Protein AF-A0A7S2WYH9-F1 (afdb_monomer_lite)

Foldseek 3Di:
DVQCCCCVVPVDHPPVVVVVVCCCVPPPVNLDDDDPPDDPCVPNVVFDWCCVNPVPCLQQVLLVCCVVCLPCPVPDPDDRSFWWKDFPNDIAGCSHPVRVVQAADPNGGPPVGIGTDTDDGDPDD

Secondary structure (DSSP, 8-state):
-HHHHHHHHHSS--HHHHHHHHHHHH-TTT---PPTTSSSHHHH-TT--HHHHSTTTHHHHHHHHHHH-TT-TT--SSTT---EEEETTEEEETTSHHHHHHHEETTEE-TTT-EEPPPPPPPP-

pLDDT: mean 89.01, std 10.35, range [35.34, 98.12]

Sequence (125 aa):
NLEDFVLYSTGRRNAAFQGIMNFFRTSDKCKARLHFGKAGWIEHGQCFDGATEYPDSWCDFGCAAHELDPTRKFESTVDFWQFTARRDGKDHDILTPRGHHACCTRHGFKHDKCQCVPRKPCSSA

Organism: NCBI:txid1764295

Radius of gyration: 17.36 Å; chains: 1; bounding box: 42×29×43 Å

Structure (mmCIF, N/CA/C/O backbone):
data_AF-A0A7S2WYH9-F1
#
_entry.id   AF-A0A7S2WYH9-F1
#
loop_
_atom_site.group_PDB
_atom_site.id
_atom_site.type_symbol
_atom_site.label_atom_id
_atom_site.label_alt_id
_atom_site.label_comp_id
_atom_site.label_asym_id
_atom_site.label_entity_id
_atom_site.label_seq_id
_atom_site.pdbx_PDB_ins_code
_atom_site.Cartn_x
_atom_site.Cartn_y
_atom_site.Cartn_z
_atom_site.occupancy
_atom_site.B_iso_or_equiv
_atom_site.auth_seq_id
_atom_site.auth_comp_id
_atom_site.auth_asym_id
_atom_site.auth_atom_id
_atom_site.pdbx_PDB_model_num
ATOM 1 N N . ASN A 1 1 ? -20.806 3.794 10.656 1.00 64.25 1 ASN A N 1
ATOM 2 C CA . ASN A 1 1 ? -20.138 2.668 11.329 1.00 64.25 1 ASN A CA 1
ATOM 3 C C . ASN A 1 1 ? -20.580 2.644 12.791 1.00 64.25 1 ASN A C 1
ATOM 5 O O . ASN A 1 1 ? -20.525 3.678 13.446 1.00 64.25 1 ASN A O 1
ATOM 9 N N . LEU A 1 2 ? -21.146 1.520 13.253 1.00 66.06 2 LEU A N 1
ATOM 10 C CA . LEU A 1 2 ? -21.709 1.313 14.609 1.00 66.06 2 LEU A CA 1
ATOM 11 C C . LEU A 1 2 ? -20.669 1.507 15.724 1.00 66.06 2 LEU A C 1
ATOM 13 O O . LEU A 1 2 ? -20.986 1.781 16.874 1.00 66.06 2 LEU A O 1
ATOM 17 N N . GLU A 1 3 ? -19.410 1.357 15.376 1.00 68.25 3 GLU A N 1
ATOM 18 C CA . GLU A 1 3 ? -18.262 1.426 16.252 1.00 68.25 3 GLU A CA 1
ATOM 19 C C . GLU A 1 3 ? -17.784 2.864 16.495 1.00 68.25 3 GLU A C 1
ATOM 21 O O . GLU A 1 3 ? -17.310 3.171 17.590 1.00 68.25 3 GLU A O 1
ATOM 26 N N . ASP A 1 4 ? -18.035 3.768 15.543 1.00 72.56 4 ASP A N 1
ATOM 27 C CA . ASP A 1 4 ? -17.844 5.209 15.732 1.00 72.56 4 ASP A CA 1
ATOM 28 C C . ASP A 1 4 ? -19.050 5.855 16.428 1.00 72.56 4 ASP A C 1
ATOM 30 O O . ASP A 1 4 ? -18.934 6.940 16.992 1.00 72.56 4 ASP A O 1
ATOM 34 N N . PHE A 1 5 ? -20.212 5.189 16.441 1.00 80.81 5 PHE A N 1
ATOM 35 C CA . PHE A 1 5 ? -21.411 5.700 17.112 1.00 80.81 5 PHE A CA 1
ATOM 36 C C . PHE A 1 5 ? -21.148 6.010 18.589 1.00 80.81 5 PHE A C 1
ATOM 38 O O . PHE A 1 5 ? -21.588 7.048 19.072 1.00 80.81 5 PHE A O 1
ATOM 45 N N . VAL A 1 6 ? -20.398 5.164 19.303 1.00 84.56 6 VAL A N 1
ATOM 46 C CA . VAL A 1 6 ? -20.045 5.416 20.714 1.00 84.56 6 VAL A CA 1
ATOM 47 C C . VAL A 1 6 ? -19.204 6.686 20.843 1.00 84.56 6 VAL A C 1
ATOM 49 O O . VAL A 1 6 ? -19.480 7.513 21.712 1.00 84.56 6 VAL A O 1
ATOM 52 N N . LEU A 1 7 ? -18.239 6.885 19.939 1.00 83.62 7 LEU A N 1
ATOM 53 C CA . LEU A 1 7 ? -17.415 8.092 19.907 1.00 83.62 7 LEU A CA 1
ATOM 54 C C . LEU A 1 7 ? -18.264 9.338 19.660 1.00 83.62 7 LEU A C 1
ATOM 56 O O . LEU A 1 7 ? -18.174 10.292 20.427 1.00 83.62 7 LEU A O 1
ATOM 60 N N . TYR A 1 8 ? -19.121 9.317 18.642 1.00 84.50 8 TYR A N 1
ATOM 61 C CA . TYR A 1 8 ? -19.935 10.477 18.285 1.00 84.50 8 TYR A CA 1
ATOM 62 C C . TYR A 1 8 ? -21.084 10.755 19.264 1.00 84.50 8 TYR A C 1
ATOM 64 O O . TYR A 1 8 ? -21.498 11.902 19.389 1.00 84.50 8 TYR A O 1
ATOM 72 N N . SER A 1 9 ? -21.588 9.745 19.978 1.00 89.38 9 SER A N 1
ATOM 73 C CA . SER A 1 9 ? -22.675 9.914 20.957 1.00 89.38 9 SER A CA 1
ATOM 74 C C . SER A 1 9 ? -22.193 10.284 22.360 1.00 89.38 9 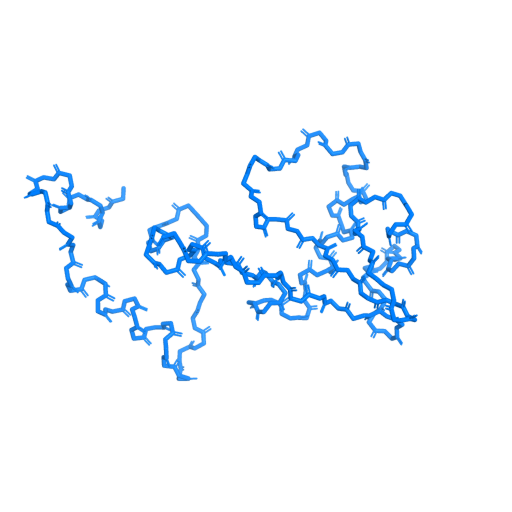SER A C 1
ATOM 76 O O . SER A 1 9 ? -22.927 10.934 23.098 1.00 89.38 9 SER A O 1
ATOM 78 N N . THR A 1 10 ? -20.979 9.881 22.746 1.00 89.06 10 THR A N 1
ATOM 79 C CA . THR A 1 10 ? -20.486 10.046 24.128 1.00 89.06 10 THR A CA 1
ATOM 80 C C . THR A 1 10 ? -19.197 10.857 24.246 1.00 89.06 10 THR A C 1
ATOM 82 O O . THR A 1 10 ? -18.766 11.162 25.357 1.00 89.06 10 THR A O 1
ATOM 85 N N . GLY A 1 11 ? -18.536 11.168 23.127 1.00 87.62 11 GLY A N 1
ATOM 86 C CA . GLY A 1 11 ? -17.197 11.761 23.104 1.00 87.62 11 GLY A CA 1
ATOM 87 C C . GLY A 1 11 ? -16.076 10.796 23.513 1.00 87.62 11 GLY A C 1
ATOM 88 O O . GLY A 1 11 ? -14.924 11.210 23.618 1.00 87.62 11 GLY A O 1
ATOM 89 N N . ARG A 1 12 ? -16.378 9.511 23.756 1.00 86.50 12 ARG A N 1
ATOM 90 C CA . ARG A 1 12 ? -15.411 8.496 24.208 1.00 86.50 12 ARG A CA 1
ATOM 91 C C . ARG A 1 12 ? -15.280 7.360 23.201 1.00 86.50 12 ARG A C 1
ATOM 93 O O . ARG A 1 12 ? -16.269 6.897 22.643 1.00 86.50 12 ARG A O 1
ATOM 100 N N . ARG A 1 13 ? -14.060 6.853 23.000 1.00 83.94 13 ARG A N 1
ATOM 101 C CA . ARG A 1 13 ? -13.827 5.681 22.137 1.00 83.94 13 ARG A CA 1
ATOM 102 C C . ARG A 1 13 ? -14.444 4.413 22.740 1.00 83.94 13 ARG A C 1
ATOM 104 O O . ARG A 1 13 ? -14.462 4.233 23.957 1.00 83.94 13 ARG A O 1
ATOM 111 N N . ASN A 1 14 ? -14.897 3.504 21.875 1.00 87.31 14 ASN A N 1
ATOM 112 C CA . ASN A 1 14 ? -15.391 2.187 22.277 1.00 87.31 14 ASN A CA 1
ATOM 113 C C . ASN A 1 14 ? -14.222 1.264 22.673 1.00 87.31 14 ASN A C 1
ATOM 115 O O . ASN A 1 14 ? -13.665 0.564 21.830 1.00 87.31 14 ASN A O 1
ATOM 119 N N . ALA A 1 15 ? -13.852 1.265 23.956 1.00 89.06 15 ALA A N 1
ATOM 120 C CA . ALA A 1 15 ? -12.703 0.510 24.464 1.00 89.06 15 ALA A CA 1
ATOM 121 C C . ALA A 1 15 ? -12.797 -1.006 24.211 1.00 89.06 15 ALA A C 1
ATOM 123 O O . ALA A 1 15 ? -11.790 -1.633 23.893 1.00 89.06 15 ALA A O 1
ATOM 124 N N . ALA A 1 16 ? -13.995 -1.596 24.299 1.00 89.31 16 ALA A N 1
ATOM 125 C CA . ALA A 1 16 ? -14.185 -3.023 24.038 1.00 89.31 16 ALA A CA 1
ATOM 126 C C . ALA A 1 16 ? -13.885 -3.370 22.571 1.00 89.31 16 ALA A C 1
ATOM 128 O O . ALA A 1 16 ? -13.181 -4.340 22.293 1.00 89.31 16 ALA A O 1
ATOM 129 N N . PHE A 1 17 ? -14.358 -2.540 21.637 1.00 88.56 17 PHE A N 1
ATOM 130 C CA . PHE A 1 17 ? -14.045 -2.694 20.218 1.00 88.56 17 PHE A CA 1
ATOM 131 C C . PHE A 1 17 ? -12.541 -2.546 19.950 1.00 88.56 17 PHE A C 1
ATOM 133 O O . PHE A 1 17 ? -11.961 -3.416 19.304 1.00 88.56 17 PHE A O 1
ATOM 140 N N . GLN A 1 18 ? -11.893 -1.507 20.496 1.00 88.19 18 GLN A N 1
ATOM 141 C CA . GLN A 1 18 ? -10.447 -1.311 20.310 1.00 88.19 18 GLN A CA 1
ATOM 142 C C . GLN A 1 18 ? -9.627 -2.471 20.899 1.00 88.19 18 GLN A C 1
ATOM 144 O O . GLN A 1 18 ? -8.650 -2.904 20.296 1.00 88.19 18 GLN A O 1
ATOM 149 N N . GLY A 1 19 ? -10.054 -3.048 22.028 1.00 90.31 19 GLY A N 1
ATOM 150 C CA . GLY A 1 19 ? -9.417 -4.234 22.608 1.00 90.31 19 GLY A CA 1
ATOM 151 C C . GLY A 1 19 ? -9.463 -5.457 21.684 1.00 90.31 19 GLY A C 1
ATOM 152 O O . GLY A 1 19 ? -8.447 -6.126 21.496 1.00 90.31 19 GLY A O 1
ATOM 153 N N . ILE A 1 20 ? -10.614 -5.722 21.055 1.00 90.31 20 ILE A N 1
ATOM 154 C CA . ILE A 1 20 ? -10.767 -6.820 20.085 1.00 90.31 20 ILE A CA 1
ATOM 155 C C . ILE A 1 20 ? -9.920 -6.562 18.834 1.00 90.31 20 ILE A C 1
ATOM 157 O O . ILE A 1 20 ? -9.212 -7.458 18.374 1.00 90.31 20 ILE A O 1
ATOM 161 N N . MET A 1 21 ? -9.950 -5.337 18.305 1.00 89.56 21 MET A N 1
ATOM 162 C CA . MET A 1 21 ? -9.135 -4.960 17.149 1.00 89.56 21 MET A CA 1
ATOM 163 C C . MET A 1 21 ? -7.642 -5.128 17.441 1.00 89.56 21 MET A C 1
ATOM 165 O O . MET A 1 21 ? -6.930 -5.734 16.642 1.00 89.56 21 MET A O 1
ATOM 169 N N . ASN A 1 22 ? -7.173 -4.685 18.609 1.00 89.69 22 ASN A N 1
ATOM 170 C CA . ASN A 1 22 ? -5.787 -4.867 19.023 1.00 89.69 22 ASN A CA 1
ATOM 171 C C . ASN A 1 22 ? -5.405 -6.351 19.111 1.00 89.69 22 ASN A C 1
ATOM 173 O O . ASN A 1 22 ? -4.345 -6.740 18.620 1.00 89.69 22 ASN A O 1
ATOM 177 N N . PHE A 1 23 ? -6.276 -7.198 19.668 1.00 91.81 23 PHE A N 1
ATOM 178 C CA . PHE A 1 23 ? -6.046 -8.643 19.694 1.00 91.81 23 PHE A CA 1
ATOM 179 C C . PHE A 1 23 ? -5.912 -9.216 18.276 1.00 91.81 23 PHE A C 1
ATOM 181 O O . PHE A 1 23 ? -4.954 -9.931 17.996 1.00 91.81 23 PHE A O 1
ATOM 188 N N . PHE A 1 24 ? -6.806 -8.856 17.351 1.00 91.25 24 PHE A N 1
ATOM 189 C CA . PHE A 1 24 ? -6.724 -9.320 15.963 1.00 91.25 24 PHE A CA 1
ATOM 190 C C . PHE A 1 24 ? -5.464 -8.849 15.231 1.00 91.25 24 PHE A C 1
ATOM 192 O O . PHE A 1 24 ? -4.932 -9.592 14.407 1.00 91.25 24 PHE A O 1
ATOM 199 N N . ARG A 1 25 ? -4.984 -7.637 15.525 1.00 87.38 25 ARG A N 1
ATOM 200 C CA . ARG A 1 25 ? -3.807 -7.042 14.876 1.00 87.38 25 ARG A CA 1
ATOM 201 C C . ARG A 1 25 ? -2.477 -7.540 15.434 1.00 87.38 25 ARG A C 1
ATOM 203 O O . ARG A 1 25 ? -1.513 -7.598 14.682 1.00 87.38 25 ARG A O 1
ATOM 210 N N . THR A 1 26 ? -2.422 -7.888 16.717 1.00 87.19 26 THR A N 1
ATOM 211 C CA . THR A 1 26 ? -1.171 -8.271 17.402 1.00 87.19 26 THR A CA 1
ATOM 212 C C . THR A 1 26 ? -1.050 -9.769 17.673 1.00 87.19 26 THR A C 1
ATOM 214 O O . THR A 1 26 ? 0.043 -10.247 17.960 1.00 87.19 26 THR A O 1
ATOM 217 N N . SER A 1 27 ? -2.143 -10.534 17.588 1.00 90.81 27 SER A N 1
ATOM 218 C CA . SER A 1 27 ? -2.091 -11.982 17.773 1.00 90.81 27 SER A CA 1
ATOM 219 C C . SER A 1 27 ? -1.651 -12.704 16.500 1.00 90.81 27 SER A C 1
ATOM 221 O O . SER A 1 27 ? -2.375 -12.738 15.500 1.00 90.81 27 SER A O 1
ATOM 223 N N . ASP A 1 28 ? -0.533 -13.425 16.590 1.00 87.31 28 ASP A N 1
ATOM 224 C CA . ASP A 1 28 ? -0.016 -14.292 15.519 1.00 87.31 28 ASP A CA 1
ATOM 225 C C . ASP A 1 28 ? -0.989 -15.406 15.094 1.00 87.31 28 ASP A C 1
ATOM 227 O O . ASP A 1 28 ? -0.856 -15.988 14.015 1.00 87.31 28 ASP A O 1
ATOM 231 N N . LYS A 1 29 ? -1.997 -15.704 15.925 1.00 89.94 29 LYS A N 1
ATOM 232 C CA . LYS A 1 29 ? -3.031 -16.704 15.625 1.00 89.94 29 LYS A CA 1
ATOM 233 C C . LYS A 1 29 ? -4.042 -16.224 14.587 1.00 89.94 29 LYS A C 1
ATOM 235 O O . LYS A 1 29 ? -4.648 -17.054 13.917 1.00 89.94 29 LYS A O 1
ATOM 240 N N . CYS A 1 30 ? -4.261 -14.914 14.478 1.00 86.62 30 CYS A N 1
ATOM 241 C CA . CYS A 1 30 ? -5.337 -14.361 13.659 1.00 86.62 30 CYS A CA 1
ATOM 242 C C . CYS A 1 30 ? -4.875 -13.978 12.253 1.00 86.62 30 CYS A C 1
ATOM 244 O O . CYS A 1 30 ? -5.647 -14.144 11.312 1.00 86.62 30 CYS A O 1
ATOM 246 N N . LYS A 1 31 ? -3.647 -13.452 12.110 1.00 84.19 31 LYS A N 1
ATOM 247 C CA . LYS A 1 31 ? -3.134 -12.881 10.845 1.00 84.19 31 LYS A CA 1
ATOM 248 C C . LYS A 1 31 ? -4.154 -11.939 10.174 1.00 84.19 31 LYS A C 1
ATOM 250 O O . LYS A 1 31 ? -4.334 -11.959 8.956 1.00 84.19 31 LYS A O 1
ATOM 255 N N . ALA A 1 32 ? -4.885 -11.167 10.982 1.00 88.75 32 ALA A N 1
ATOM 256 C CA . ALA A 1 32 ? -6.023 -10.390 10.513 1.00 88.75 32 ALA A CA 1
ATOM 257 C C . ALA A 1 32 ? -5.584 -9.091 9.828 1.00 88.75 32 ALA A C 1
ATOM 259 O O . ALA A 1 32 ? -4.611 -8.447 10.226 1.00 88.75 32 ALA A O 1
ATOM 260 N N . ARG A 1 33 ? -6.370 -8.661 8.840 1.00 88.75 33 ARG A N 1
ATOM 261 C CA . ARG A 1 33 ? -6.156 -7.422 8.083 1.00 88.75 33 ARG A CA 1
ATOM 262 C C . ARG A 1 33 ? -7.322 -6.464 8.270 1.00 88.75 33 ARG A C 1
ATOM 264 O O . ARG A 1 33 ? -8.458 -6.889 8.480 1.00 88.75 33 ARG A O 1
ATOM 271 N N . LEU A 1 34 ? -7.044 -5.168 8.165 1.00 88.12 34 LEU A N 1
ATOM 272 C CA . LEU A 1 34 ? -8.094 -4.154 8.132 1.00 88.12 34 LEU A CA 1
ATOM 273 C C . LEU A 1 34 ? -8.816 -4.177 6.781 1.00 88.12 34 LEU A C 1
ATOM 275 O O . LEU A 1 34 ? -8.193 -4.277 5.726 1.00 88.12 34 LEU A O 1
ATOM 279 N N . HIS A 1 35 ? -10.139 -4.036 6.815 1.00 87.50 35 HIS A N 1
ATOM 280 C CA . HIS A 1 35 ? -10.962 -3.904 5.616 1.00 87.50 35 HIS A CA 1
ATOM 281 C C . HIS A 1 35 ? -11.178 -2.421 5.299 1.00 87.50 35 HIS A C 1
ATOM 283 O O . HIS A 1 35 ? -11.736 -1.692 6.123 1.00 87.50 35 HIS A O 1
ATOM 289 N N . PHE A 1 36 ? -10.786 -1.961 4.108 1.00 83.81 36 PHE A N 1
ATOM 290 C CA . PHE A 1 36 ? -11.006 -0.576 3.670 1.00 83.81 36 PHE A CA 1
ATOM 291 C C . PHE A 1 36 ? -12.496 -0.194 3.726 1.00 83.81 36 PHE A C 1
ATOM 293 O O . PHE A 1 36 ? -13.359 -0.971 3.329 1.00 83.81 36 PHE A O 1
ATOM 300 N N . GLY A 1 37 ? -12.827 0.985 4.256 1.00 79.81 37 GLY A N 1
ATOM 301 C CA . GLY A 1 37 ? -14.223 1.440 4.388 1.00 79.81 37 GLY A CA 1
ATOM 302 C C . GLY A 1 37 ? -15.004 0.856 5.578 1.00 79.81 37 GLY A C 1
ATOM 303 O O . GLY A 1 37 ? -16.185 1.155 5.748 1.00 79.81 37 GLY A O 1
ATOM 304 N N . LYS A 1 38 ? -14.364 0.050 6.432 1.00 82.56 38 LYS A N 1
ATOM 305 C CA . LYS A 1 38 ? -14.856 -0.308 7.777 1.00 82.56 38 LYS A CA 1
ATOM 306 C C . LYS A 1 38 ? -14.068 0.479 8.829 1.00 82.56 38 LYS A C 1
ATOM 308 O O . LYS A 1 38 ? -13.173 1.228 8.458 1.00 82.56 38 LYS A O 1
ATOM 313 N N . ALA A 1 39 ? -14.385 0.385 10.116 1.00 77.31 39 ALA A N 1
ATOM 314 C CA . ALA A 1 39 ? -13.575 1.069 11.124 1.00 77.31 39 ALA A CA 1
ATOM 315 C C . ALA A 1 39 ? -12.305 0.313 11.526 1.00 77.31 39 ALA A C 1
ATOM 317 O O . ALA A 1 39 ? -11.940 -0.718 10.966 1.00 77.31 39 ALA A O 1
ATOM 318 N N . GLY A 1 40 ? -11.612 0.889 12.508 1.00 77.56 40 GLY A N 1
ATOM 319 C CA . GLY A 1 40 ? -10.282 0.492 12.948 1.00 77.56 40 GLY A CA 1
ATOM 320 C C . GLY A 1 40 ? -9.182 1.321 12.292 1.00 77.56 40 GLY A C 1
ATOM 321 O O . GLY A 1 40 ? -8.111 1.449 12.866 1.00 77.56 40 GLY A O 1
ATOM 322 N N . TRP A 1 41 ? -9.445 1.957 11.147 1.00 79.69 41 TRP A N 1
ATOM 323 C CA . TRP A 1 41 ? -8.428 2.703 10.399 1.00 79.69 41 TRP A CA 1
ATOM 324 C C . TRP A 1 41 ? -7.872 3.919 11.141 1.00 79.69 41 TRP A C 1
ATOM 326 O O . TRP A 1 41 ? -6.672 4.160 11.065 1.00 79.69 41 TRP A O 1
ATOM 336 N N . ILE A 1 42 ? -8.705 4.636 11.907 1.00 77.25 42 ILE A N 1
ATOM 337 C CA . ILE A 1 42 ? -8.265 5.816 12.671 1.00 77.25 42 ILE A CA 1
ATOM 338 C C . ILE A 1 42 ? -7.201 5.451 13.711 1.00 77.25 42 ILE A C 1
ATOM 340 O O . ILE A 1 42 ? -6.330 6.265 13.974 1.00 77.25 42 ILE A O 1
ATOM 344 N N . GLU A 1 43 ? -7.267 4.270 14.326 1.00 79.81 43 GLU A N 1
ATOM 345 C CA . GLU A 1 43 ? -6.350 3.877 15.408 1.00 79.81 43 GLU A CA 1
ATOM 346 C C . GLU A 1 43 ? -5.273 2.897 14.937 1.00 79.81 43 GLU A C 1
ATOM 348 O O . GLU A 1 43 ? -4.111 3.029 15.296 1.00 79.81 43 GLU A O 1
ATOM 353 N N . HIS A 1 44 ? -5.644 1.942 14.088 1.00 83.06 44 HIS A N 1
ATOM 354 C CA . HIS A 1 44 ? -4.792 0.817 13.706 1.00 83.06 44 HIS A CA 1
ATOM 355 C C . HIS A 1 44 ? -4.289 0.887 12.260 1.00 83.06 44 HIS A C 1
ATOM 357 O O . HIS A 1 44 ? -3.465 0.065 11.868 1.00 83.06 44 HIS A O 1
ATOM 363 N N . GLY A 1 45 ? -4.804 1.820 11.452 1.00 81.31 45 GLY A N 1
ATOM 364 C CA . GLY A 1 45 ? -4.503 1.932 10.020 1.00 81.31 45 GLY A CA 1
ATOM 365 C C . GLY A 1 45 ? -3.694 3.168 9.627 1.00 81.31 45 GLY A C 1
ATOM 366 O O . GLY A 1 45 ? -3.392 3.319 8.447 1.00 81.31 45 GLY A O 1
ATOM 367 N N . GLN A 1 46 ? -3.331 4.041 10.577 1.00 78.50 46 GLN A N 1
ATOM 368 C CA . GLN A 1 46 ? -2.620 5.303 10.303 1.00 78.50 46 GLN A CA 1
ATOM 369 C C . GLN A 1 46 ? -1.315 5.090 9.520 1.00 78.50 46 GLN A C 1
ATOM 371 O O . GLN A 1 46 ? -0.966 5.894 8.660 1.00 78.50 46 GLN A O 1
ATOM 376 N N . CYS A 1 47 ? -0.642 3.968 9.782 1.00 81.38 47 CYS A N 1
ATOM 377 C CA . CYS A 1 47 ? 0.564 3.541 9.083 1.00 81.38 47 CYS A CA 1
ATOM 378 C C . CYS A 1 47 ? 0.376 2.275 8.268 1.00 81.38 47 CYS A C 1
ATOM 380 O O . CYS A 1 47 ? 1.225 1.389 8.279 1.00 81.38 47 CYS A O 1
ATOM 382 N N . PHE A 1 48 ? -0.743 2.189 7.552 1.00 88.88 48 PHE A N 1
ATOM 383 C CA . PHE A 1 48 ? -0.921 1.122 6.586 1.00 88.88 48 PHE A CA 1
ATOM 384 C C . PHE A 1 48 ? 0.240 1.100 5.580 1.00 88.88 48 PHE A C 1
ATOM 386 O O . PHE A 1 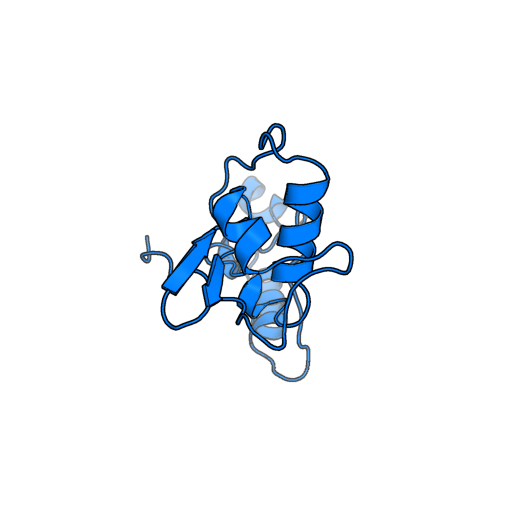48 ? 0.571 2.111 4.946 1.00 88.88 48 PHE A O 1
ATOM 393 N N . ASP A 1 49 ? 0.830 -0.083 5.454 1.00 90.94 49 ASP A N 1
ATOM 394 C CA . ASP A 1 49 ? 1.861 -0.421 4.490 1.00 90.94 49 ASP A CA 1
ATOM 395 C C . ASP A 1 49 ? 1.420 -1.675 3.740 1.00 90.94 49 ASP A C 1
ATOM 397 O O . ASP A 1 49 ? 1.463 -2.794 4.260 1.00 90.94 49 ASP A O 1
ATOM 401 N N . GLY A 1 50 ? 0.969 -1.483 2.504 1.00 92.88 50 GLY A N 1
ATOM 402 C CA . GLY A 1 50 ? 0.430 -2.578 1.718 1.00 92.88 50 GLY A CA 1
ATOM 403 C C . GLY A 1 50 ? 1.471 -3.635 1.354 1.00 92.88 50 GLY A C 1
ATOM 404 O O . GLY A 1 50 ? 1.104 -4.802 1.265 1.00 92.88 50 GLY A O 1
ATOM 405 N N . ALA A 1 51 ? 2.756 -3.282 1.232 1.00 94.38 51 ALA A N 1
ATOM 406 C CA . ALA A 1 51 ? 3.809 -4.264 0.973 1.00 94.38 51 ALA A CA 1
ATOM 407 C C . ALA A 1 51 ? 4.068 -5.168 2.192 1.00 94.38 51 ALA A C 1
ATOM 409 O O . ALA A 1 51 ? 4.450 -6.321 2.021 1.00 94.38 51 ALA A O 1
ATOM 410 N N . THR A 1 52 ? 3.801 -4.692 3.410 1.00 91.62 52 THR A N 1
ATOM 411 C CA . THR A 1 5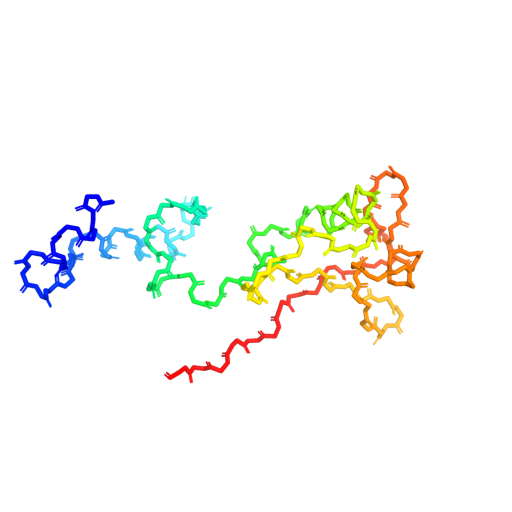2 ? 3.841 -5.529 4.620 1.00 91.62 52 THR A CA 1
ATOM 412 C C . THR A 1 52 ? 2.560 -6.354 4.783 1.00 91.62 52 THR A C 1
ATOM 414 O O . THR A 1 52 ? 2.619 -7.537 5.113 1.00 91.62 52 THR A O 1
ATOM 417 N N . GLU A 1 53 ? 1.387 -5.765 4.535 1.00 91.38 53 GLU A N 1
ATOM 418 C CA . GLU A 1 53 ? 0.097 -6.460 4.696 1.00 91.38 53 GLU A CA 1
ATOM 419 C C . GLU A 1 53 ? -0.148 -7.521 3.608 1.00 91.38 53 GLU A C 1
ATOM 421 O O . GLU A 1 53 ? -0.764 -8.563 3.870 1.00 91.38 53 GLU A O 1
ATOM 426 N N . TYR A 1 54 ? 0.339 -7.264 2.392 1.00 93.38 54 TYR A N 1
ATOM 427 C CA . TYR A 1 54 ? 0.139 -8.068 1.186 1.00 93.38 54 TYR A CA 1
ATOM 428 C C . TYR A 1 54 ? 1.481 -8.335 0.474 1.00 93.38 54 TYR A C 1
ATOM 430 O O . TYR A 1 54 ? 1.661 -7.912 -0.673 1.00 93.38 54 TYR A O 1
ATOM 438 N N . PRO A 1 55 ? 2.425 -9.044 1.123 1.00 91.56 55 PRO A N 1
ATOM 439 C CA . PRO A 1 55 ? 3.808 -9.169 0.649 1.00 91.56 55 PRO A CA 1
ATOM 440 C C . PRO A 1 55 ? 3.926 -9.768 -0.754 1.00 91.56 55 PRO A C 1
ATOM 442 O O . PRO A 1 55 ? 4.766 -9.336 -1.539 1.00 91.56 55 PRO A O 1
ATOM 445 N N . ASP A 1 56 ? 3.033 -10.696 -1.092 1.00 91.75 56 ASP A N 1
ATOM 446 C CA . ASP A 1 56 ? 3.106 -11.450 -2.344 1.00 91.75 56 ASP A CA 1
ATOM 447 C C . ASP A 1 56 ? 2.299 -10.825 -3.488 1.00 91.75 56 ASP A C 1
ATOM 449 O O . ASP A 1 56 ? 2.358 -11.321 -4.606 1.00 91.75 56 ASP A O 1
ATOM 453 N N . SER A 1 57 ? 1.501 -9.782 -3.228 1.00 95.06 57 SER A N 1
ATOM 454 C CA . SER A 1 57 ? 0.525 -9.288 -4.213 1.00 95.06 57 SER A CA 1
ATOM 455 C C . SER A 1 57 ? 0.390 -7.771 -4.292 1.00 95.06 57 SER A C 1
ATOM 457 O O . SER A 1 57 ? -0.279 -7.267 -5.194 1.00 95.06 57 SER A O 1
ATOM 459 N N . TRP A 1 58 ? 0.986 -7.013 -3.368 1.00 96.56 58 TRP A N 1
ATOM 460 C CA . TRP A 1 58 ? 0.858 -5.555 -3.360 1.00 96.56 58 TRP A CA 1
ATOM 461 C C . TRP A 1 58 ? 1.436 -4.914 -4.622 1.00 96.56 58 TRP A C 1
ATOM 463 O O . TRP A 1 58 ? 0.774 -4.116 -5.284 1.00 96.56 58 TRP A O 1
ATOM 473 N N . CYS A 1 59 ? 2.660 -5.292 -4.992 1.00 97.62 59 CYS A N 1
ATOM 474 C CA . CYS A 1 59 ? 3.300 -4.759 -6.189 1.00 97.62 59 CYS A CA 1
ATOM 475 C C . CYS A 1 59 ? 2.706 -5.326 -7.489 1.00 97.62 59 CYS A C 1
ATOM 477 O O . CYS A 1 59 ? 2.687 -4.608 -8.487 1.00 97.62 59 CYS A O 1
ATOM 479 N N . ASP A 1 60 ? 2.149 -6.544 -7.487 1.00 98.00 60 ASP A N 1
ATOM 480 C CA . ASP A 1 60 ? 1.350 -7.048 -8.616 1.00 98.00 60 ASP A CA 1
ATOM 481 C C . ASP A 1 60 ? 0.120 -6.178 -8.861 1.00 98.00 60 ASP A C 1
ATOM 483 O O . ASP A 1 60 ? -0.154 -5.789 -9.998 1.00 98.00 60 ASP A O 1
ATOM 487 N N . PHE A 1 61 ? -0.585 -5.812 -7.786 1.00 96.88 61 PHE A N 1
ATOM 488 C CA . PHE A 1 61 ? -1.697 -4.875 -7.871 1.00 96.88 61 PHE A CA 1
ATOM 489 C C . PHE A 1 61 ? -1.238 -3.509 -8.394 1.00 96.88 61 PHE A C 1
ATOM 491 O O . PHE A 1 61 ? -1.897 -2.946 -9.261 1.00 96.88 61 PHE A O 1
ATOM 498 N N . GLY A 1 62 ? -0.079 -3.012 -7.951 1.00 96.75 62 GLY A N 1
ATOM 499 C CA . GLY A 1 62 ? 0.528 -1.794 -8.494 1.00 96.75 62 GLY A CA 1
ATOM 500 C C . GLY A 1 62 ? 0.788 -1.862 -10.004 1.00 96.75 62 GLY A C 1
ATOM 501 O O . GLY A 1 62 ? 0.484 -0.907 -10.719 1.00 96.75 62 GLY A O 1
ATOM 502 N N . CYS A 1 63 ? 1.298 -2.992 -10.509 1.00 98.06 63 CYS A N 1
ATOM 503 C CA . CYS A 1 63 ? 1.485 -3.199 -11.948 1.00 98.06 63 CYS A CA 1
ATOM 504 C C . CYS A 1 63 ? 0.144 -3.144 -12.693 1.00 98.06 63 CYS A C 1
ATOM 506 O O . CYS A 1 63 ? 0.014 -2.419 -13.675 1.00 98.06 63 CYS A O 1
ATOM 508 N N . ALA A 1 64 ? -0.873 -3.855 -12.196 1.00 97.56 64 ALA A N 1
ATOM 509 C CA . ALA A 1 64 ? -2.207 -3.835 -12.793 1.00 97.56 64 ALA A CA 1
ATOM 510 C C . ALA A 1 64 ? -2.846 -2.434 -12.755 1.00 97.56 64 ALA A C 1
ATOM 512 O O . ALA A 1 64 ? -3.474 -2.018 -13.726 1.00 97.56 64 ALA A O 1
ATOM 513 N N . ALA A 1 65 ? -2.661 -1.690 -11.661 1.00 96.31 65 ALA A N 1
ATOM 514 C CA . ALA A 1 65 ? -3.165 -0.329 -11.518 1.00 96.31 65 ALA A CA 1
AT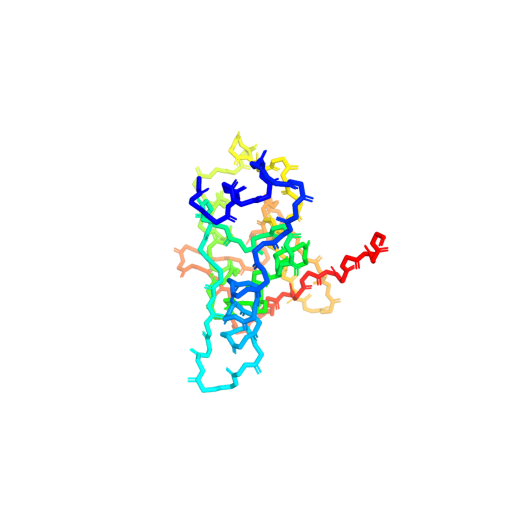OM 515 C C . ALA A 1 65 ? -2.556 0.613 -12.568 1.00 96.31 65 ALA A C 1
ATOM 517 O O . ALA A 1 65 ? -3.293 1.355 -13.211 1.00 96.31 65 ALA A O 1
ATOM 518 N N . HIS A 1 66 ? -1.239 0.549 -12.792 1.00 96.94 66 HIS A N 1
ATOM 519 C CA . HIS A 1 66 ? -0.596 1.346 -13.839 1.00 96.94 66 HIS A CA 1
ATOM 520 C C . HIS A 1 66 ? -1.010 0.913 -15.252 1.00 96.94 66 HIS A C 1
ATOM 522 O O . HIS A 1 66 ? -1.244 1.768 -16.096 1.00 96.94 66 HIS A O 1
ATOM 528 N N . GLU A 1 67 ? -1.114 -0.391 -15.520 1.00 96.56 67 GLU A N 1
ATOM 529 C CA . GLU A 1 67 ? -1.538 -0.905 -16.831 1.00 96.56 67 GLU A CA 1
ATOM 530 C C . GLU A 1 67 ? -2.940 -0.393 -17.213 1.00 96.56 67 GLU A C 1
ATOM 532 O O . GLU A 1 67 ? -3.180 -0.015 -18.359 1.00 96.56 67 GLU A O 1
ATOM 537 N N . LEU A 1 68 ? -3.864 -0.351 -16.246 1.00 96.31 68 LEU A N 1
ATOM 538 C CA . LEU A 1 68 ? -5.251 0.078 -16.458 1.00 96.31 68 LEU A CA 1
ATOM 539 C C . LEU A 1 68 ? -5.442 1.601 -16.393 1.00 96.31 68 LEU A C 1
ATOM 541 O O . LEU A 1 68 ? -6.372 2.124 -17.008 1.00 96.31 68 LEU A O 1
ATOM 545 N N . ASP A 1 69 ? -4.588 2.314 -15.659 1.00 96.88 69 ASP A N 1
ATOM 546 C CA . ASP A 1 69 ? -4.624 3.772 -15.523 1.00 96.88 69 ASP A CA 1
ATOM 547 C C . ASP A 1 69 ? -3.209 4.384 -15.578 1.00 96.88 69 ASP A C 1
ATOM 549 O O . ASP A 1 69 ? -2.698 4.922 -14.587 1.00 96.88 69 ASP A O 1
ATOM 553 N N . PRO A 1 70 ? -2.554 4.362 -16.754 1.00 96.06 70 PRO A N 1
ATOM 554 C CA . PRO A 1 70 ? -1.184 4.857 -16.898 1.00 96.06 70 PRO A CA 1
ATOM 555 C C . PRO A 1 70 ? -1.078 6.375 -16.702 1.00 96.06 70 PRO A C 1
ATOM 557 O O . PRO A 1 70 ? 0.011 6.904 -16.478 1.00 96.06 70 PRO A O 1
ATOM 560 N N . THR A 1 71 ? -2.209 7.085 -16.787 1.00 95.75 71 THR A N 1
ATOM 561 C CA . THR A 1 71 ? -2.310 8.535 -16.584 1.00 95.75 71 THR A CA 1
ATOM 562 C C . THR A 1 71 ? -2.591 8.941 -15.141 1.00 95.75 71 THR A C 1
ATOM 564 O O . THR A 1 71 ? -2.623 10.139 -14.869 1.00 95.75 71 THR A O 1
ATOM 567 N N . ARG A 1 72 ? -2.785 7.978 -14.226 1.00 93.69 72 ARG A N 1
ATOM 568 C CA . ARG A 1 72 ? -3.088 8.219 -12.803 1.00 93.69 72 ARG A CA 1
ATOM 569 C C . ARG A 1 72 ? -4.366 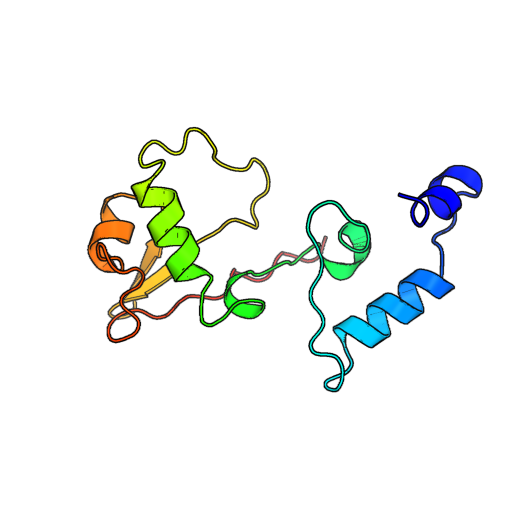9.044 -12.588 1.00 93.69 72 ARG A C 1
ATOM 571 O O . ARG A 1 72 ? -4.459 9.853 -11.667 1.00 93.69 72 ARG A O 1
ATOM 578 N N . LYS A 1 73 ? -5.377 8.853 -13.437 1.00 95.50 73 LYS A N 1
ATOM 579 C CA . LYS A 1 73 ? -6.679 9.525 -13.323 1.00 95.50 73 LYS A CA 1
ATOM 580 C C . LYS A 1 73 ? -7.394 9.196 -12.007 1.00 95.50 73 LYS A C 1
ATOM 582 O O . LYS A 1 73 ? -8.099 10.051 -11.475 1.00 95.50 73 LYS A O 1
ATOM 587 N N . PHE A 1 74 ? -7.247 7.971 -11.509 1.00 93.88 74 PHE A N 1
ATOM 588 C CA . PHE A 1 74 ? -7.879 7.465 -10.287 1.00 93.88 74 PHE A CA 1
ATOM 589 C C . PHE A 1 74 ? -6.908 7.417 -9.106 1.00 93.88 74 PHE A C 1
ATOM 591 O O . PHE A 1 74 ? -7.052 6.596 -8.199 1.00 93.88 74 PHE A O 1
ATOM 598 N N . GLU A 1 75 ? -5.905 8.290 -9.116 1.00 90.69 75 GLU A N 1
ATOM 599 C CA . GLU A 1 75 ? -4.963 8.377 -8.019 1.00 90.69 75 GLU A CA 1
ATOM 600 C C . GLU A 1 75 ? -5.643 8.802 -6.715 1.00 90.69 75 GLU A C 1
ATOM 602 O O . GLU A 1 75 ? -6.488 9.697 -6.658 1.00 90.69 75 GLU A O 1
ATOM 607 N N . SER A 1 76 ? -5.254 8.122 -5.644 1.00 86.69 76 SER A N 1
ATOM 608 C CA . SER A 1 76 ? -5.744 8.383 -4.304 1.00 86.69 76 SER A CA 1
ATOM 609 C C . SER A 1 76 ? -5.174 9.687 -3.739 1.00 86.69 76 SER A C 1
ATOM 611 O O . SER A 1 76 ? -3.983 9.957 -3.850 1.00 86.69 76 SER A O 1
ATOM 613 N N . THR A 1 77 ? -6.001 10.448 -3.020 1.00 85.31 77 THR A N 1
ATOM 614 C CA . THR A 1 77 ? -5.544 11.601 -2.223 1.00 85.31 77 THR A CA 1
ATOM 615 C C . THR A 1 77 ? -4.834 11.201 -0.931 1.00 85.31 77 THR A C 1
ATOM 617 O O . THR A 1 77 ? -4.121 12.012 -0.345 1.00 85.31 77 THR A O 1
ATOM 620 N N . VAL A 1 78 ? -5.030 9.964 -0.466 1.00 82.62 78 VAL A N 1
ATOM 621 C CA . VAL A 1 78 ? -4.316 9.404 0.687 1.00 82.62 78 VAL A CA 1
ATOM 622 C C . VAL A 1 78 ? -3.031 8.713 0.248 1.00 82.62 78 VAL A C 1
ATOM 624 O O . VAL A 1 78 ? -2.977 8.076 -0.806 1.00 82.62 78 VAL A O 1
ATOM 627 N N . ASP A 1 79 ? -2.002 8.823 1.081 1.00 81.06 79 ASP A N 1
ATOM 628 C CA . ASP A 1 79 ? -0.606 8.573 0.722 1.00 81.06 79 ASP A CA 1
ATOM 629 C C . ASP A 1 79 ? -0.134 7.130 0.950 1.00 81.06 79 ASP A C 1
ATOM 631 O O . ASP A 1 79 ? 1.047 6.836 0.791 1.00 81.06 79 ASP A O 1
ATOM 635 N N . PHE A 1 80 ? -1.027 6.216 1.320 1.00 86.06 80 PHE A N 1
ATOM 636 C CA . PHE A 1 80 ? -0.673 4.824 1.596 1.00 86.06 80 PHE A CA 1
ATOM 637 C C . PHE A 1 80 ? -0.818 3.888 0.383 1.00 86.06 80 PHE A C 1
ATOM 639 O O . PHE A 1 80 ? -0.351 2.751 0.431 1.00 86.06 80 PHE A O 1
ATOM 646 N N . TRP A 1 81 ? -1.398 4.357 -0.728 1.00 89.81 81 TRP A N 1
ATOM 647 C CA . TRP A 1 81 ? -1.429 3.637 -2.012 1.00 89.81 81 TRP A CA 1
ATOM 648 C C . TRP A 1 81 ? -0.129 3.839 -2.798 1.00 89.81 81 TRP A C 1
ATOM 650 O O . TRP A 1 81 ? -0.118 4.364 -3.909 1.00 89.81 81 TRP A O 1
ATOM 660 N N . GLN A 1 82 ? 0.988 3.453 -2.186 1.00 91.38 82 GLN A N 1
ATOM 661 C CA . GLN A 1 82 ? 2.318 3.554 -2.778 1.00 91.38 82 GLN A CA 1
ATOM 662 C C . GLN A 1 82 ? 2.819 2.174 -3.193 1.00 91.38 82 GLN A C 1
ATOM 664 O O . GLN A 1 82 ? 2.813 1.233 -2.399 1.00 91.38 82 GLN A O 1
ATOM 669 N N . PHE A 1 83 ? 3.306 2.072 -4.427 1.00 95.38 83 PHE A N 1
ATOM 670 C CA . PHE A 1 83 ? 3.811 0.832 -5.011 1.00 95.38 83 PHE A CA 1
ATOM 671 C C . PHE A 1 83 ? 5.281 1.017 -5.373 1.00 95.38 83 PHE A C 1
ATOM 673 O O . PHE A 1 83 ? 5.631 1.328 -6.511 1.00 95.38 83 PHE A O 1
ATOM 680 N N . THR A 1 84 ? 6.149 0.880 -4.373 1.00 96.44 84 THR A N 1
ATOM 681 C CA . THR A 1 84 ? 7.594 1.020 -4.571 1.00 96.44 84 THR A CA 1
ATOM 682 C C . THR A 1 84 ? 8.221 -0.350 -4.774 1.00 96.44 84 THR A C 1
ATOM 684 O O . THR A 1 84 ? 7.987 -1.272 -3.997 1.00 96.44 84 THR A O 1
ATOM 687 N N . ALA A 1 85 ? 9.053 -0.471 -5.801 1.00 97.19 85 ALA A N 1
ATOM 688 C CA . ALA A 1 85 ? 9.840 -1.663 -6.071 1.00 97.19 85 ALA A CA 1
ATOM 689 C C . ALA A 1 85 ? 11.327 -1.340 -6.092 1.00 97.19 85 ALA A C 1
ATOM 691 O O . ALA A 1 85 ? 11.732 -0.310 -6.627 1.00 97.19 85 ALA A O 1
ATOM 692 N N . ARG A 1 86 ? 12.151 -2.241 -5.565 1.00 97.81 86 ARG A N 1
ATOM 693 C CA . ARG A 1 86 ? 13.605 -2.137 -5.620 1.00 97.81 86 ARG A CA 1
ATOM 694 C C . ARG A 1 86 ? 14.158 -3.087 -6.661 1.00 97.81 86 ARG A C 1
ATOM 696 O O . ARG A 1 86 ? 13.841 -4.273 -6.641 1.00 97.81 86 ARG A O 1
ATOM 703 N N . ARG A 1 87 ? 15.027 -2.571 -7.525 1.00 97.62 87 ARG A N 1
ATOM 704 C CA . ARG A 1 87 ? 15.795 -3.339 -8.506 1.00 97.62 87 ARG A CA 1
ATOM 705 C C . ARG A 1 87 ? 17.218 -2.810 -8.553 1.00 97.62 87 ARG A C 1
ATOM 707 O O . ARG A 1 87 ? 17.414 -1.601 -8.621 1.00 97.62 87 ARG A O 1
ATOM 714 N N . ASP A 1 88 ? 18.200 -3.706 -8.485 1.00 95.94 88 ASP A N 1
ATOM 715 C CA . ASP A 1 88 ? 19.627 -3.357 -8.551 1.00 95.94 88 ASP A CA 1
ATOM 716 C C . ASP A 1 88 ? 20.021 -2.244 -7.546 1.00 95.94 88 ASP A C 1
ATOM 718 O O . ASP A 1 88 ? 20.775 -1.325 -7.853 1.00 95.94 88 ASP A O 1
ATOM 722 N N . GLY A 1 89 ? 19.442 -2.290 -6.337 1.00 95.31 89 GLY A N 1
ATOM 723 C CA . GLY A 1 89 ? 19.677 -1.311 -5.266 1.00 95.31 89 GLY A CA 1
ATOM 724 C C . GLY A 1 89 ? 18.951 0.033 -5.421 1.00 95.31 89 GLY A C 1
ATOM 725 O O . GLY A 1 89 ? 19.096 0.898 -4.559 1.00 95.31 89 GLY A O 1
ATOM 726 N N . LYS A 1 90 ? 18.154 0.220 -6.479 1.00 96.75 90 LYS A N 1
ATOM 727 C CA . LYS A 1 90 ? 17.411 1.454 -6.748 1.00 96.75 90 LYS A CA 1
ATOM 728 C C . LYS A 1 90 ? 15.909 1.266 -6.573 1.00 96.75 90 LYS A C 1
ATOM 730 O O . LYS A 1 90 ? 15.351 0.274 -7.034 1.00 96.75 90 LYS A O 1
ATOM 735 N N . ASP A 1 91 ? 15.261 2.259 -5.971 1.00 97.38 91 ASP A N 1
ATOM 736 C CA . ASP A 1 91 ? 13.807 2.296 -5.816 1.00 97.38 91 ASP A CA 1
ATOM 737 C C . ASP A 1 91 ? 13.124 2.897 -7.053 1.00 97.38 91 ASP A C 1
ATOM 739 O O . ASP A 1 91 ? 13.592 3.869 -7.659 1.00 97.38 91 ASP A O 1
ATOM 743 N N . HIS A 1 92 ? 12.000 2.296 -7.420 1.00 97.19 92 HIS A N 1
ATOM 744 C CA . HIS A 1 92 ? 11.175 2.610 -8.573 1.00 97.19 92 HIS A CA 1
ATOM 745 C C . HIS A 1 92 ? 9.714 2.739 -8.134 1.00 97.19 92 HIS A C 1
ATOM 747 O O . HIS A 1 92 ? 9.164 1.809 -7.549 1.00 97.19 92 HIS A O 1
ATOM 753 N N . ASP A 1 93 ? 9.074 3.862 -8.464 1.00 96.25 93 ASP A N 1
ATOM 754 C CA . ASP A 1 93 ? 7.616 3.998 -8.365 1.00 96.25 93 ASP A CA 1
ATOM 755 C C . ASP A 1 93 ? 6.965 3.245 -9.534 1.00 96.25 93 ASP A C 1
ATOM 757 O O . ASP A 1 93 ? 7.102 3.661 -10.693 1.00 96.25 93 ASP A O 1
ATOM 761 N N . ILE A 1 94 ? 6.279 2.136 -9.231 1.00 97.06 94 ILE A N 1
ATOM 762 C CA . ILE A 1 94 ? 5.597 1.284 -10.215 1.00 97.06 94 ILE A CA 1
ATOM 763 C C . ILE A 1 94 ? 4.548 2.073 -11.004 1.00 97.06 94 ILE A C 1
ATOM 765 O O . ILE A 1 94 ? 4.350 1.784 -12.179 1.00 97.06 94 ILE A O 1
ATOM 769 N N . LEU A 1 95 ? 3.928 3.102 -10.417 1.00 95.94 95 LEU A N 1
ATOM 770 C CA . LEU A 1 95 ? 2.896 3.893 -11.093 1.00 95.94 95 LEU A CA 1
ATOM 771 C C . LEU A 1 95 ? 3.459 4.876 -12.131 1.00 95.94 95 LEU A C 1
ATOM 773 O O . LEU A 1 95 ? 2.695 5.584 -12.789 1.00 95.94 95 LEU A O 1
ATOM 777 N N . THR A 1 96 ? 4.781 4.928 -12.314 1.00 96.31 96 THR A N 1
ATOM 778 C CA . THR A 1 96 ? 5.421 5.682 -13.401 1.00 96.31 96 THR A CA 1
ATOM 779 C C . THR A 1 96 ? 5.767 4.765 -14.575 1.00 96.31 96 THR A C 1
ATOM 781 O O . THR A 1 96 ? 6.196 3.634 -14.344 1.00 96.31 96 THR A O 1
ATOM 784 N N . PRO A 1 97 ? 5.745 5.251 -15.834 1.00 96.81 97 PRO A N 1
ATOM 785 C CA . PRO A 1 97 ? 6.129 4.432 -16.989 1.00 96.81 97 PRO A CA 1
ATOM 786 C C . PRO A 1 97 ? 7.521 3.798 -16.849 1.00 96.81 97 PRO A C 1
ATOM 788 O O . PRO A 1 97 ? 7.746 2.645 -17.217 1.00 96.81 97 PRO A O 1
ATOM 791 N N . ARG A 1 98 ? 8.471 4.539 -16.258 1.00 97.00 98 ARG A N 1
ATOM 792 C CA . ARG A 1 98 ? 9.835 4.056 -16.013 1.00 97.00 98 ARG A CA 1
ATOM 793 C C . ARG A 1 98 ? 9.870 2.930 -14.979 1.00 97.00 98 ARG A C 1
ATOM 795 O O . ARG A 1 98 ? 10.590 1.955 -15.187 1.00 97.00 98 ARG A O 1
ATOM 802 N N . GLY A 1 99 ? 9.165 3.078 -13.858 1.00 97.38 99 GLY A N 1
ATOM 803 C CA . GLY A 1 99 ? 9.130 2.053 -12.815 1.00 97.38 99 GLY A CA 1
ATOM 804 C C . GLY A 1 99 ? 8.345 0.819 -13.245 1.00 97.38 99 GLY A C 1
ATOM 805 O O . GLY A 1 99 ? 8.844 -0.295 -13.077 1.00 97.38 99 GLY A O 1
ATOM 806 N N . HIS A 1 100 ? 7.206 1.014 -13.914 1.00 97.62 100 HIS A N 1
ATOM 807 C CA . HIS A 1 100 ? 6.436 -0.063 -14.523 1.00 97.62 100 HIS A CA 1
ATOM 808 C C . HIS A 1 100 ? 7.297 -0.882 -15.491 1.00 97.62 100 HIS A C 1
ATOM 810 O O . HIS A 1 100 ? 7.436 -2.092 -15.337 1.00 97.62 100 HIS A O 1
ATOM 816 N N . HIS A 1 101 ? 7.992 -0.236 -16.432 1.00 97.19 101 HIS A N 1
ATOM 817 C CA . HIS A 1 101 ? 8.875 -0.951 -17.356 1.00 97.19 101 HIS A CA 1
ATOM 818 C C . HIS A 1 101 ? 10.007 -1.708 -16.633 1.00 97.19 101 HIS A C 1
ATOM 820 O O . HIS A 1 101 ? 10.360 -2.835 -17.004 1.00 97.19 101 HIS A O 1
ATOM 826 N N . ALA A 1 102 ? 10.563 -1.121 -15.567 1.00 97.81 102 ALA A N 1
ATOM 827 C CA . ALA A 1 102 ? 11.626 -1.747 -14.791 1.00 97.81 102 ALA A CA 1
ATOM 828 C C . ALA A 1 102 ? 11.158 -3.047 -14.117 1.00 97.81 102 ALA A C 1
ATOM 830 O O . ALA A 1 102 ? 11.838 -4.071 -14.258 1.00 97.81 102 ALA A O 1
ATOM 831 N N . CYS A 1 103 ? 9.991 -3.046 -13.466 1.00 98.12 103 CYS A N 1
ATOM 832 C CA . CYS A 1 103 ? 9.593 -4.115 -12.543 1.00 98.12 103 CYS A CA 1
ATOM 833 C C . CYS A 1 103 ? 8.288 -4.849 -12.858 1.00 98.12 103 CYS A C 1
ATOM 835 O O . CYS A 1 103 ? 7.979 -5.820 -12.178 1.00 98.12 103 CYS A O 1
ATOM 837 N N . CYS A 1 104 ? 7.573 -4.472 -13.912 1.00 98.00 104 CYS A N 1
ATOM 838 C CA . CYS A 1 104 ? 6.331 -5.119 -14.318 1.00 98.00 104 CYS A CA 1
ATOM 839 C C . CYS A 1 104 ? 6.453 -5.782 -15.692 1.00 98.00 104 CYS A C 1
ATOM 841 O O . CYS A 1 104 ? 7.325 -5.469 -16.515 1.00 98.00 104 CYS A O 1
ATOM 843 N N . THR A 1 105 ? 5.567 -6.742 -15.916 1.00 95.38 105 THR A N 1
ATOM 844 C CA . THR A 1 105 ? 5.275 -7.392 -17.192 1.00 95.38 105 THR A CA 1
ATOM 845 C C . THR A 1 105 ? 3.759 -7.461 -17.362 1.00 95.38 105 THR A C 1
ATOM 847 O O . THR A 1 105 ? 3.017 -7.223 -16.412 1.00 95.38 105 THR A O 1
ATOM 850 N N . ARG A 1 106 ? 3.287 -7.917 -18.526 1.00 91.06 106 ARG A N 1
ATOM 851 C CA . ARG A 1 106 ? 1.863 -8.231 -18.732 1.00 91.06 106 ARG A CA 1
ATOM 852 C C . ARG A 1 106 ? 1.296 -9.291 -17.768 1.00 91.06 106 ARG A C 1
ATOM 854 O O . ARG A 1 106 ? 0.088 -9.466 -17.712 1.00 91.06 106 ARG A O 1
ATOM 861 N N . HIS A 1 107 ? 2.156 -10.051 -17.084 1.00 91.19 107 HIS A N 1
ATOM 862 C CA . HIS A 1 107 ? 1.768 -11.101 -16.136 1.00 91.19 107 HIS A CA 1
ATOM 863 C C . HIS A 1 107 ? 1.865 -10.652 -14.670 1.00 91.19 107 HIS A C 1
ATOM 865 O O . HIS A 1 107 ? 1.661 -11.476 -13.787 1.00 91.19 107 HIS A O 1
ATOM 871 N N . GLY A 1 108 ? 2.177 -9.377 -14.415 1.00 94.69 108 GLY A N 1
ATOM 872 C CA . GLY A 1 108 ? 2.369 -8.841 -13.069 1.00 94.69 108 GLY A CA 1
ATOM 873 C C . GLY A 1 108 ? 3.824 -8.492 -12.766 1.00 94.69 108 GLY A C 1
ATOM 874 O O . GLY A 1 108 ? 4.620 -8.184 -13.666 1.00 94.69 108 GLY A O 1
ATOM 875 N N . PHE A 1 109 ? 4.151 -8.503 -11.480 1.00 98.06 109 PHE A N 1
ATOM 876 C CA . PHE A 1 109 ? 5.418 -8.058 -10.918 1.00 98.06 109 PHE A CA 1
ATOM 877 C C . PHE A 1 109 ? 6.554 -9.063 -11.170 1.00 98.06 109 PHE A C 1
ATOM 879 O O . PHE A 1 109 ? 6.378 -10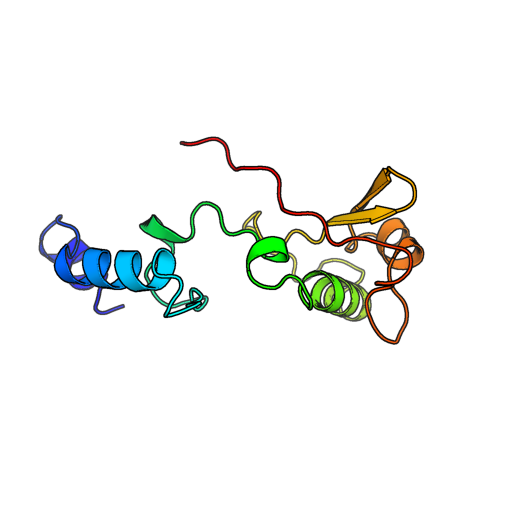.279 -11.107 1.00 98.06 109 PHE A O 1
ATOM 886 N N . LYS A 1 110 ? 7.759 -8.560 -11.463 1.00 97.56 110 LYS A N 1
ATOM 887 C CA . LYS A 1 110 ? 8.969 -9.372 -11.689 1.00 97.56 110 LYS A CA 1
ATOM 888 C C . LYS A 1 110 ? 9.593 -9.796 -10.360 1.00 97.56 110 LYS A C 1
ATOM 890 O O . LYS A 1 110 ? 10.647 -9.283 -9.989 1.00 97.56 110 LYS A O 1
ATOM 895 N N . HIS A 1 111 ? 8.956 -10.726 -9.654 1.00 95.56 111 HIS A N 1
ATOM 896 C CA . HIS A 1 111 ? 9.424 -11.237 -8.354 1.00 95.56 111 HIS A CA 1
ATOM 897 C C . HIS A 1 111 ? 10.857 -11.803 -8.375 1.00 95.56 111 HIS A C 1
ATOM 899 O O . HIS A 1 111 ? 11.529 -11.826 -7.351 1.00 95.56 111 HIS A O 1
ATOM 905 N N . ASP A 1 112 ? 11.358 -12.224 -9.540 1.00 96.25 112 ASP A N 1
ATOM 906 C CA . ASP A 1 112 ? 12.720 -12.739 -9.734 1.00 96.25 112 ASP A CA 1
ATOM 907 C C . ASP A 1 112 ? 13.801 -11.644 -9.817 1.00 96.25 112 ASP A C 1
ATOM 909 O O . ASP A 1 112 ? 14.988 -11.928 -9.657 1.00 96.25 112 ASP A O 1
ATOM 913 N N . LYS A 1 113 ? 13.413 -10.396 -10.106 1.00 96.75 113 LYS A N 1
ATOM 914 C CA . LYS A 1 113 ? 14.334 -9.274 -10.387 1.00 96.75 113 LYS A CA 1
ATOM 915 C C . LYS A 1 113 ? 14.067 -8.033 -9.552 1.00 96.75 113 LYS A C 1
ATOM 917 O O . LYS A 1 113 ? 14.913 -7.141 -9.503 1.00 96.75 113 LYS A O 1
ATOM 922 N N . CYS A 1 114 ? 12.887 -7.943 -8.958 1.00 97.75 114 CYS A N 1
ATOM 923 C CA . CYS A 1 114 ? 12.449 -6.809 -8.174 1.00 97.75 114 CYS A CA 1
ATOM 924 C C . CYS A 1 114 ? 11.888 -7.277 -6.836 1.00 97.75 114 CYS A C 1
ATOM 926 O O . CYS A 1 114 ? 11.230 -8.308 -6.745 1.00 97.75 114 CYS A O 1
ATOM 928 N N . GLN A 1 115 ? 12.107 -6.467 -5.808 1.00 97.19 115 GLN A N 1
ATOM 929 C CA . GLN A 1 115 ? 11.537 -6.661 -4.482 1.00 97.19 115 GLN A CA 1
ATOM 930 C C . GLN A 1 115 ? 10.481 -5.587 -4.225 1.00 97.19 115 GLN A C 1
ATOM 932 O O . GLN A 1 115 ? 10.747 -4.406 -4.455 1.00 97.19 115 GLN A O 1
ATOM 937 N N . CYS A 1 116 ? 9.302 -5.972 -3.735 1.00 96.94 116 CYS A N 1
ATOM 938 C CA . CYS A 1 116 ? 8.311 -5.003 -3.270 1.00 96.94 116 CYS A CA 1
ATOM 939 C C . CYS A 1 116 ? 8.810 -4.354 -1.972 1.00 96.94 116 CYS A C 1
ATOM 941 O O . CYS A 1 116 ? 9.218 -5.053 -1.043 1.00 96.94 116 CYS A O 1
ATOM 943 N N . VAL A 1 117 ? 8.849 -3.024 -1.927 1.00 95.81 117 VAL A N 1
ATOM 944 C CA . VAL A 1 117 ? 9.476 -2.278 -0.831 1.00 95.81 117 VAL A CA 1
ATOM 945 C C . VAL A 1 117 ? 8.398 -1.796 0.138 1.00 95.81 117 VAL A C 1
ATOM 947 O O . VAL A 1 117 ? 7.493 -1.079 -0.296 1.00 95.81 117 VAL A O 1
ATOM 950 N N . PRO A 1 118 ? 8.514 -2.135 1.437 1.00 93.38 118 PRO A N 1
ATOM 951 C CA . PRO A 1 118 ? 7.722 -1.535 2.504 1.00 93.38 118 PRO A CA 1
ATOM 952 C C . PRO A 1 118 ? 7.703 -0.013 2.421 1.00 93.38 118 PRO A C 1
ATOM 954 O O . PRO A 1 118 ? 8.736 0.628 2.187 1.00 93.38 118 PRO A O 1
ATOM 957 N N . ARG A 1 119 ? 6.532 0.581 2.640 1.00 88.19 119 ARG A N 1
ATOM 958 C CA . ARG A 1 119 ? 6.405 2.033 2.765 1.00 88.19 119 ARG A CA 1
ATOM 959 C C . ARG A 1 119 ? 7.336 2.537 3.873 1.00 88.19 119 ARG A C 1
ATOM 961 O O . ARG A 1 119 ? 7.540 1.881 4.895 1.00 88.19 119 ARG A O 1
ATOM 968 N N . LYS A 1 120 ? 7.897 3.737 3.689 1.00 82.25 120 LYS A N 1
ATOM 969 C CA . LYS A 1 120 ? 8.641 4.399 4.769 1.00 82.25 120 LYS A CA 1
ATOM 970 C C . LYS A 1 120 ? 7.733 4.544 6.000 1.00 82.25 120 LYS A C 1
ATOM 972 O O . LYS A 1 120 ? 6.556 4.863 5.822 1.00 82.25 120 LYS A O 1
ATOM 977 N N . PRO A 1 121 ? 8.263 4.359 7.222 1.00 73.00 121 PRO A N 1
ATOM 978 C CA . PRO A 1 121 ? 7.485 4.578 8.433 1.00 73.00 121 PRO A CA 1
ATOM 979 C C . PRO A 1 121 ? 6.871 5.976 8.406 1.00 73.00 121 PRO A C 1
ATOM 981 O O . PRO A 1 121 ? 7.566 6.944 8.083 1.00 73.00 121 PRO A O 1
ATOM 984 N N . CYS A 1 122 ? 5.587 6.097 8.731 1.00 72.56 122 CYS A N 1
ATOM 985 C CA . CYS A 1 122 ? 5.014 7.422 8.925 1.00 72.56 122 CYS A CA 1
ATOM 986 C C . CYS A 1 122 ? 5.676 8.044 10.151 1.00 72.56 122 CYS A C 1
ATOM 988 O O . CYS A 1 122 ? 5.903 7.367 11.156 1.00 72.56 122 CYS A O 1
ATOM 990 N N . SER A 1 123 ? 5.984 9.336 10.075 1.00 53.84 123 SER A N 1
ATOM 991 C CA . SER A 1 123 ? 6.282 10.107 11.274 1.00 53.84 123 SER A CA 1
ATOM 992 C C . SER A 1 123 ? 5.094 9.965 12.222 1.00 53.84 123 SER A C 1
ATOM 994 O O . SER A 1 123 ? 3.965 10.256 11.825 1.00 53.84 123 SER A O 1
ATOM 996 N N . SER A 1 124 ? 5.341 9.496 13.444 1.00 40.56 124 SER A N 1
ATOM 997 C CA . SER A 1 124 ? 4.375 9.593 14.535 1.00 40.56 124 SER A CA 1
ATOM 998 C C . SER A 1 124 ? 3.902 11.043 14.621 1.00 40.56 124 SER A C 1
ATOM 1000 O O . SER A 1 124 ? 4.738 11.934 14.793 1.00 40.56 124 SER A O 1
ATOM 1002 N N . ALA A 1 125 ? 2.604 11.262 14.408 1.00 35.34 125 ALA A N 1
ATOM 1003 C CA . ALA A 1 125 ? 1.962 12.542 14.682 1.00 35.34 125 ALA A CA 1
ATOM 1004 C C . ALA A 1 125 ? 1.987 12.835 16.187 1.00 35.34 125 ALA A C 1
ATOM 1006 O O . ALA A 1 125 ? 1.871 11.863 16.971 1.00 35.34 125 ALA A O 1
#